Protein AF-A0A658NLL7-F1 (afdb_monomer_lite)

Foldseek 3Di:
DDLPPDLPPPVLAPLPAEAEAQDDDPVSQVSSVVSNYHYDHAHDPVSGHPVVVVVVVCVVVVNPDDDDDDDPVVVVVCVVNVNDPDDD

Radius of gyration: 13.35 Å; chains: 1; bounding box: 28×28×32 Å

Structure (mmCIF, N/CA/C/O backbone):
data_AF-A0A658NLL7-F1
#
_entry.id   AF-A0A658NLL7-F1
#
loop_
_atom_site.group_PDB
_atom_site.id
_atom_site.type_symbol
_atom_site.label_atom_id
_atom_site.label_alt_id
_atom_site.label_comp_id
_atom_site.label_asym_id
_atom_site.label_entity_id
_atom_site.label_seq_id
_atom_site.pdbx_PDB_ins_code
_atom_site.Cartn_x
_atom_site.Cartn_y
_atom_site.Cartn_z
_atom_site.occupancy
_atom_site.B_iso_or_equiv
_atom_site.auth_seq_id
_atom_site.auth_comp_id
_atom_site.auth_asym_id
_atom_site.auth_atom_id
_atom_site.pdbx_PDB_model_num
ATOM 1 N N . SER A 1 1 ? 4.322 5.020 2.487 1.00 89.38 1 SER A N 1
ATOM 2 C CA . SER A 1 1 ? 3.566 6.213 2.035 1.00 89.38 1 SER A CA 1
ATOM 3 C C . SER A 1 1 ? 4.340 7.176 1.131 1.00 89.38 1 SER A C 1
ATOM 5 O O . SER A 1 1 ? 3.699 8.031 0.538 1.00 89.38 1 SER A O 1
ATOM 7 N N . ARG A 1 2 ? 5.677 7.109 1.025 1.00 95.25 2 ARG A N 1
ATOM 8 C CA . ARG A 1 2 ? 6.489 8.050 0.221 1.00 95.25 2 ARG A CA 1
ATOM 9 C C . ARG A 1 2 ? 6.998 7.476 -1.112 1.00 95.25 2 ARG A C 1
ATOM 11 O O . ARG A 1 2 ? 7.843 8.092 -1.745 1.00 95.25 2 ARG A O 1
ATOM 18 N N . LEU A 1 3 ? 6.488 6.310 -1.512 1.00 95.81 3 LEU A N 1
ATOM 19 C CA . LEU A 1 3 ? 6.910 5.566 -2.705 1.00 95.81 3 LEU A CA 1
ATOM 20 C C . LEU A 1 3 ? 8.403 5.176 -2.714 1.00 95.81 3 LEU A C 1
ATOM 22 O O . LEU A 1 3 ? 9.051 5.209 -3.747 1.00 95.81 3 LEU A O 1
ATOM 26 N N . GLU A 1 4 ? 8.966 4.798 -1.566 1.00 96.19 4 GLU A N 1
ATOM 27 C CA . GLU A 1 4 ? 10.412 4.543 -1.401 1.00 96.19 4 GLU A CA 1
ATOM 28 C C . GLU A 1 4 ? 10.847 3.092 -1.612 1.00 96.19 4 GLU A C 1
ATOM 30 O O . GLU A 1 4 ? 12.001 2.771 -1.354 1.00 96.19 4 GLU A O 1
ATOM 35 N N . THR A 1 5 ? 9.952 2.210 -2.062 1.00 96.25 5 THR A N 1
ATOM 36 C CA . THR A 1 5 ? 10.298 0.810 -2.340 1.00 96.25 5 THR A 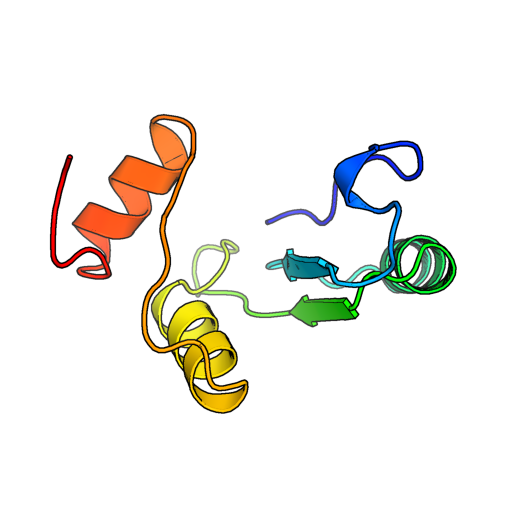CA 1
ATOM 37 C C . THR A 1 5 ? 11.519 0.754 -3.270 1.00 96.25 5 THR A C 1
ATOM 39 O O . THR A 1 5 ? 11.457 1.358 -4.347 1.00 96.25 5 THR A O 1
ATOM 42 N N . PRO A 1 6 ? 12.625 0.098 -2.871 1.00 97.06 6 PRO A N 1
ATOM 43 C CA . PRO A 1 6 ? 13.799 -0.056 -3.727 1.00 97.06 6 PRO A CA 1
ATOM 44 C C . PRO A 1 6 ? 13.437 -0.804 -5.013 1.00 97.06 6 PRO A C 1
ATOM 46 O O . PRO A 1 6 ? 12.619 -1.723 -4.978 1.00 97.06 6 PRO A O 1
ATOM 49 N N . LEU A 1 7 ? 14.027 -0.422 -6.149 1.00 96.06 7 LEU A N 1
ATOM 50 C CA . LEU A 1 7 ? 13.708 -1.039 -7.445 1.00 96.06 7 LEU A CA 1
ATOM 51 C C . LEU A 1 7 ? 14.189 -2.490 -7.519 1.00 96.06 7 LEU A C 1
ATOM 53 O O . LEU A 1 7 ? 13.660 -3.279 -8.284 1.00 96.06 7 LEU A O 1
ATOM 57 N N . GLU A 1 8 ? 15.186 -2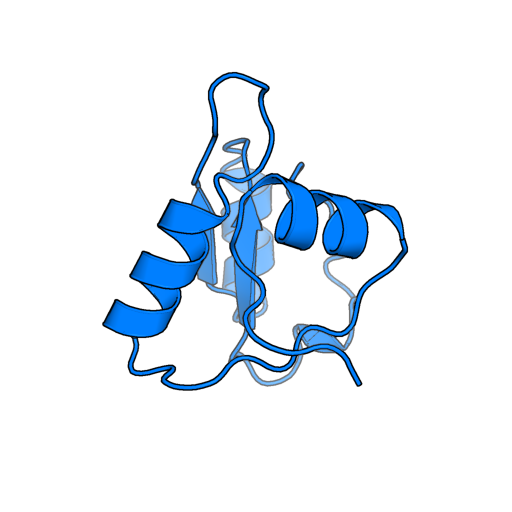.826 -6.718 1.00 96.00 8 GLU A N 1
ATOM 58 C CA . GLU A 1 8 ? 15.843 -4.111 -6.541 1.00 96.00 8 GLU A CA 1
ATOM 59 C C . GLU A 1 8 ? 15.175 -4.992 -5.475 1.00 96.00 8 GLU A C 1
ATOM 61 O O . GLU A 1 8 ? 15.630 -6.108 -5.226 1.00 96.00 8 GLU A O 1
ATOM 66 N N . ALA A 1 9 ? 14.105 -4.512 -4.831 1.00 96.75 9 ALA A N 1
ATOM 67 C CA . ALA A 1 9 ? 13.400 -5.277 -3.816 1.00 96.75 9 ALA A CA 1
ATOM 68 C C . ALA A 1 9 ? 12.793 -6.551 -4.423 1.00 96.75 9 ALA A C 1
ATOM 70 O O . ALA A 1 9 ? 11.971 -6.480 -5.333 1.00 96.75 9 ALA A O 1
ATOM 71 N N . ARG A 1 10 ? 13.142 -7.712 -3.857 1.00 95.44 10 ARG A N 1
ATOM 72 C CA . ARG A 1 10 ? 12.694 -9.034 -4.338 1.00 95.44 10 ARG A CA 1
ATOM 73 C C . ARG A 1 10 ? 11.177 -9.202 -4.386 1.00 95.44 10 ARG A C 1
ATOM 75 O O . ARG A 1 10 ? 10.684 -9.997 -5.167 1.00 95.44 10 ARG A O 1
ATOM 82 N N . VAL A 1 11 ? 10.434 -8.455 -3.564 1.00 93.69 11 VAL A N 1
ATOM 83 C CA . VAL A 1 11 ? 8.962 -8.474 -3.583 1.00 93.69 11 VAL A CA 1
ATOM 84 C C . VAL A 1 11 ? 8.400 -8.069 -4.947 1.00 93.69 11 VAL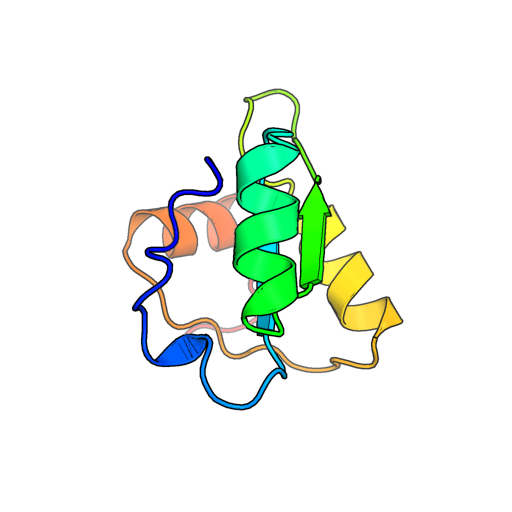 A C 1
ATOM 86 O O . VAL A 1 11 ? 7.326 -8.524 -5.303 1.00 93.69 11 VAL A O 1
ATOM 89 N N . LEU A 1 12 ? 9.127 -7.244 -5.711 1.00 95.38 12 LEU A N 1
ATOM 90 C CA . LEU A 1 12 ? 8.740 -6.812 -7.056 1.00 95.38 12 LEU A CA 1
ATOM 91 C C . LEU A 1 12 ? 8.845 -7.936 -8.092 1.00 95.38 12 LEU A C 1
ATOM 93 O O . LEU A 1 12 ? 8.245 -7.844 -9.162 1.00 95.38 12 LEU A O 1
ATOM 97 N N . ASP A 1 13 ? 9.598 -8.991 -7.795 1.00 91.38 13 ASP A N 1
ATOM 98 C CA . ASP A 1 13 ? 9.764 -10.107 -8.711 1.00 91.38 13 ASP A CA 1
ATOM 99 C C . ASP A 1 13 ? 8.448 -10.906 -8.778 1.00 91.38 13 ASP A C 1
ATOM 101 O O . ASP A 1 13 ? 7.865 -11.268 -7.759 1.00 91.38 13 ASP A O 1
ATOM 105 N N . GLY A 1 14 ? 7.953 -11.170 -9.991 1.00 84.25 14 GLY A N 1
ATOM 106 C CA . GLY A 1 14 ? 6.696 -11.901 -10.218 1.00 84.25 14 GLY A CA 1
ATOM 107 C C . GLY A 1 14 ? 5.484 -11.031 -10.572 1.00 84.25 14 GLY A C 1
ATOM 108 O O . GLY A 1 14 ? 4.456 -11.578 -10.958 1.00 84.25 14 GLY A O 1
ATOM 109 N N . GLY A 1 15 ? 5.598 -9.698 -10.512 1.00 79.88 15 GLY A N 1
ATOM 110 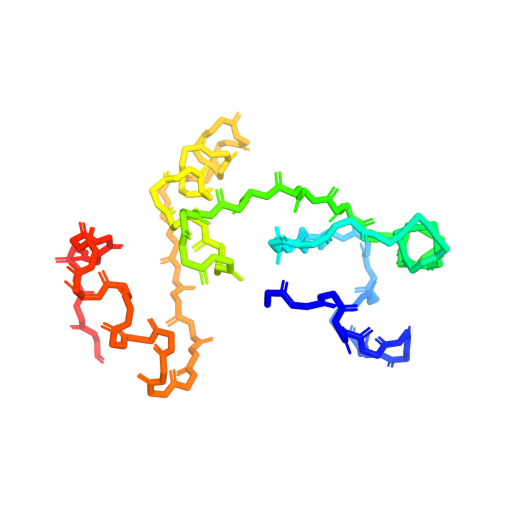C CA . GLY A 1 15 ? 4.641 -8.777 -11.145 1.00 79.88 15 GLY A CA 1
ATOM 111 C C . GLY A 1 15 ? 3.224 -8.743 -10.554 1.00 79.88 15 GLY A C 1
ATOM 112 O O . GLY A 1 15 ? 2.311 -8.235 -11.196 1.00 79.88 15 GLY A O 1
ATOM 113 N N . ASN A 1 16 ? 3.024 -9.272 -9.345 1.00 89.62 16 ASN A N 1
ATOM 114 C CA . ASN A 1 16 ? 1.742 -9.240 -8.637 1.00 89.62 16 ASN A CA 1
ATOM 115 C C . ASN A 1 16 ? 1.834 -8.361 -7.380 1.00 89.62 16 ASN A C 1
ATOM 117 O O . ASN A 1 16 ? 1.559 -8.803 -6.265 1.00 89.62 16 ASN A O 1
ATOM 121 N N . VAL A 1 17 ? 2.309 -7.123 -7.554 1.00 96.69 17 VAL A N 1
ATOM 122 C CA . VAL A 1 17 ? 2.542 -6.183 -6.449 1.00 96.69 17 VAL A CA 1
ATOM 123 C C . VAL A 1 17 ? 1.703 -4.932 -6.622 1.00 96.69 17 VAL A C 1
ATOM 125 O O . VAL A 1 17 ? 1.802 -4.242 -7.633 1.00 96.69 17 VAL A O 1
ATOM 128 N N . LEU A 1 18 ? 0.955 -4.585 -5.577 1.00 97.50 18 LEU A N 1
ATOM 129 C CA . LEU A 1 18 ? 0.309 -3.288 -5.430 1.00 97.50 18 LEU A CA 1
ATOM 130 C C . LEU A 1 18 ? 1.088 -2.434 -4.424 1.00 97.50 18 LEU A C 1
ATOM 132 O O . LEU A 1 18 ? 1.298 -2.837 -3.281 1.00 97.50 18 LEU A O 1
ATOM 136 N N . ILE A 1 19 ? 1.483 -1.227 -4.822 1.00 97.56 19 ILE A N 1
ATOM 137 C CA . ILE A 1 19 ? 2.137 -0.251 -3.947 1.00 97.56 19 ILE A CA 1
ATOM 138 C C . ILE A 1 19 ? 1.184 0.914 -3.689 1.00 97.56 19 ILE A C 1
ATOM 140 O O . ILE A 1 19 ? 0.855 1.684 -4.591 1.00 97.56 19 ILE A O 1
ATOM 144 N N . ALA A 1 20 ? 0.798 1.093 -2.426 1.00 98.00 20 ALA A N 1
ATOM 145 C CA . ALA A 1 20 ? 0.019 2.242 -1.980 1.00 98.00 20 ALA A CA 1
ATOM 146 C C . ALA A 1 20 ? 0.923 3.386 -1.487 1.00 98.00 20 ALA A C 1
ATOM 148 O O . ALA A 1 20 ? 1.816 3.212 -0.646 1.00 98.00 20 ALA A O 1
ATOM 149 N N . THR A 1 21 ? 0.681 4.597 -1.985 1.00 98.25 21 THR A N 1
ATOM 150 C CA . THR A 1 21 ? 1.440 5.802 -1.623 1.00 98.25 21 THR A CA 1
ATOM 151 C C . THR A 1 21 ? 0.522 6.986 -1.327 1.00 98.25 21 THR A C 1
ATOM 153 O O . THR A 1 21 ? -0.613 7.036 -1.775 1.00 98.25 21 THR A O 1
ATOM 156 N N . ALA A 1 22 ? 1.023 7.957 -0.564 1.00 97.81 22 ALA A N 1
ATOM 157 C CA . ALA A 1 22 ? 0.340 9.221 -0.279 1.00 97.81 22 ALA A CA 1
ATOM 158 C C . ALA A 1 22 ? 0.895 10.383 -1.118 1.00 97.81 22 ALA A C 1
ATOM 160 O O . ALA A 1 22 ? 0.501 11.531 -0.948 1.00 97.81 22 ALA A O 1
ATOM 161 N N . ARG A 1 23 ? 1.886 10.104 -1.969 1.00 95.06 23 ARG A N 1
ATOM 162 C CA . ARG A 1 23 ? 2.566 11.091 -2.808 1.00 95.06 23 ARG A CA 1
ATOM 163 C C . ARG A 1 23 ? 2.676 10.556 -4.223 1.00 95.06 23 ARG A C 1
ATOM 165 O O . ARG A 1 23 ? 3.064 9.398 -4.397 1.00 95.06 23 ARG A O 1
ATOM 172 N N . SER A 1 24 ? 2.371 11.402 -5.200 1.00 90.25 24 SER A N 1
ATOM 173 C CA . SER A 1 24 ? 2.702 11.153 -6.598 1.00 90.25 24 SER A CA 1
ATOM 174 C C . SER A 1 24 ? 4.189 11.428 -6.841 1.00 90.25 24 SER A C 1
ATOM 176 O O . SER A 1 24 ? 4.775 12.355 -6.282 1.00 90.25 24 SER A O 1
ATOM 178 N N . ASN A 1 25 ? 4.805 10.572 -7.648 1.00 94.88 25 ASN A N 1
ATOM 179 C CA . ASN A 1 25 ? 6.128 10.760 -8.229 1.00 94.88 25 ASN A CA 1
ATOM 180 C C . ASN A 1 25 ? 6.150 9.909 -9.499 1.00 94.88 25 ASN A C 1
ATOM 182 O O . ASN A 1 25 ? 6.269 8.687 -9.410 1.00 94.88 25 ASN A O 1
ATOM 186 N N . ASP A 1 26 ? 5.951 10.543 -10.648 1.00 95.12 26 ASP A N 1
ATOM 187 C CA . ASP A 1 26 ? 5.687 9.825 -11.895 1.00 95.12 26 ASP A CA 1
ATOM 188 C C . ASP A 1 26 ? 6.901 9.015 -12.355 1.00 95.12 26 ASP A C 1
ATOM 190 O O . ASP A 1 26 ? 6.752 7.843 -12.689 1.00 95.12 26 ASP A O 1
ATOM 194 N N . GLU A 1 27 ? 8.112 9.559 -12.208 1.00 96.50 27 GLU A N 1
ATOM 195 C CA . GLU A 1 27 ? 9.360 8.843 -12.498 1.00 96.50 27 GLU A CA 1
ATOM 196 C C . GLU A 1 27 ? 9.465 7.532 -11.703 1.00 96.50 27 GLU A C 1
ATOM 198 O O . GLU A 1 27 ? 9.726 6.462 -12.260 1.00 96.50 27 GLU A O 1
ATOM 203 N N . ARG A 1 28 ? 9.207 7.579 -10.389 1.00 96.75 28 ARG A N 1
ATOM 204 C CA . ARG A 1 28 ? 9.237 6.375 -9.547 1.00 96.75 28 ARG A CA 1
ATOM 205 C C . ARG A 1 28 ? 8.090 5.424 -9.855 1.00 96.75 28 ARG A C 1
ATOM 207 O O . ARG A 1 28 ? 8.298 4.214 -9.797 1.00 96.75 28 ARG A O 1
ATOM 214 N N . ARG A 1 29 ? 6.897 5.938 -10.166 1.00 96.25 29 ARG A N 1
ATOM 215 C CA . ARG A 1 29 ? 5.745 5.109 -10.558 1.00 96.25 29 ARG A CA 1
ATOM 216 C C . ARG A 1 29 ? 6.050 4.326 -11.823 1.00 96.25 29 ARG A C 1
ATOM 218 O O . ARG A 1 29 ? 5.820 3.124 -11.844 1.00 96.25 29 ARG A O 1
ATOM 225 N N . GLU A 1 30 ? 6.619 4.977 -12.830 1.00 96.12 30 GLU A N 1
ATOM 226 C CA . GLU A 1 30 ? 7.035 4.313 -14.060 1.00 96.12 30 GLU A CA 1
ATOM 227 C C . GLU A 1 30 ? 8.140 3.288 -13.811 1.00 96.12 30 GLU A C 1
ATOM 229 O O . GLU A 1 30 ? 8.055 2.166 -14.305 1.00 96.12 30 GLU A O 1
ATOM 234 N N . ALA A 1 31 ? 9.167 3.636 -13.031 1.00 96.44 31 ALA A N 1
ATOM 235 C CA . ALA A 1 31 ? 10.268 2.721 -12.740 1.00 96.44 31 ALA A CA 1
ATOM 236 C C . ALA A 1 31 ? 9.796 1.452 -12.004 1.00 96.44 31 ALA A C 1
ATOM 238 O O . ALA A 1 31 ? 10.213 0.348 -12.353 1.00 96.44 31 ALA A O 1
ATOM 239 N N . LEU A 1 32 ? 8.889 1.596 -11.031 1.00 96.56 32 LEU A N 1
ATOM 240 C CA . LEU A 1 32 ? 8.251 0.472 -10.334 1.00 96.56 32 LEU A CA 1
ATOM 241 C C . LEU A 1 32 ? 7.289 -0.297 -11.255 1.00 96.56 32 LEU A C 1
ATOM 243 O O . LEU A 1 32 ? 7.269 -1.526 -11.226 1.00 96.56 32 LEU A O 1
ATOM 247 N N . GLY A 1 33 ? 6.568 0.404 -12.133 1.00 94.62 33 GLY A N 1
ATOM 248 C CA . GLY A 1 33 ? 5.721 -0.189 -13.169 1.00 94.62 33 GLY A CA 1
ATOM 249 C C . GLY A 1 33 ? 6.492 -1.095 -14.124 1.00 94.62 33 GLY A C 1
ATOM 250 O O . GLY A 1 33 ? 6.064 -2.212 -14.396 1.00 94.62 33 GLY A O 1
ATO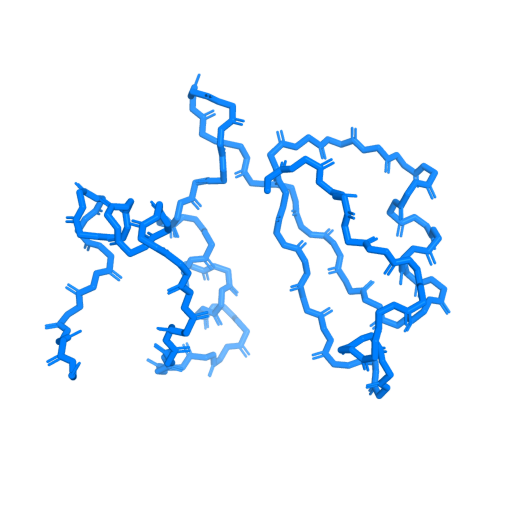M 251 N N . ARG A 1 34 ? 7.691 -0.681 -14.556 1.00 94.88 34 ARG A N 1
ATOM 252 C CA . ARG A 1 34 ? 8.590 -1.515 -15.380 1.00 94.88 34 ARG A CA 1
ATOM 253 C C . ARG A 1 34 ? 9.077 -2.774 -14.653 1.00 94.88 34 ARG A C 1
ATOM 255 O O . ARG A 1 34 ? 9.468 -3.731 -15.311 1.00 94.88 34 ARG A O 1
ATOM 262 N N . ARG A 1 35 ? 9.048 -2.786 -13.316 1.00 95.06 35 ARG A N 1
ATOM 263 C CA . ARG A 1 35 ? 9.320 -3.969 -12.480 1.00 95.06 35 ARG A CA 1
ATOM 264 C C . ARG A 1 35 ? 8.072 -4.822 -12.218 1.00 95.06 35 ARG A C 1
ATOM 266 O O . ARG A 1 35 ? 8.187 -5.825 -11.530 1.00 95.06 35 ARG A O 1
ATOM 273 N N . GLY A 1 36 ? 6.914 -4.455 -12.770 1.00 91.75 36 GLY A N 1
ATOM 274 C CA . GLY A 1 36 ? 5.659 -5.195 -12.627 1.00 91.75 36 GLY A CA 1
ATOM 275 C C . GLY A 1 36 ? 4.802 -4.781 -11.428 1.00 91.75 36 GLY A C 1
ATOM 276 O O . GLY A 1 36 ? 3.871 -5.500 -11.086 1.00 91.75 36 GLY A O 1
ATOM 277 N N . ALA A 1 37 ? 5.091 -3.649 -10.777 1.00 96.88 37 ALA A N 1
ATOM 278 C CA . ALA A 1 37 ? 4.244 -3.137 -9.703 1.00 96.88 37 ALA A CA 1
ATOM 279 C C . ALA A 1 37 ? 3.180 -2.164 -10.218 1.00 96.88 37 ALA A C 1
ATOM 281 O O . ALA A 1 37 ? 3.468 -1.245 -10.982 1.00 96.88 37 ALA A O 1
ATOM 282 N N . GLU A 1 38 ? 1.964 -2.283 -9.704 1.00 96.44 38 GLU A N 1
ATOM 283 C CA . GLU A 1 38 ? 0.940 -1.257 -9.853 1.00 96.44 38 GLU A CA 1
ATOM 284 C C . GLU A 1 38 ? 1.037 -0.250 -8.700 1.00 96.44 38 GLU A C 1
ATOM 286 O O . GLU A 1 38 ? 1.227 -0.631 -7.544 1.00 96.44 38 GLU A O 1
ATOM 291 N N . VAL A 1 39 ? 0.899 1.050 -8.986 1.00 97.00 39 VAL A N 1
ATOM 292 C CA . VAL A 1 39 ? 0.986 2.103 -7.961 1.00 97.00 39 VAL A CA 1
ATOM 293 C C . VAL A 1 39 ? -0.309 2.902 -7.865 1.00 97.00 39 VAL A C 1
ATOM 295 O O . VAL A 1 39 ? -0.671 3.625 -8.800 1.00 97.00 39 VAL A O 1
ATOM 298 N N . VAL A 1 40 ? -0.933 2.861 -6.685 1.00 97.31 40 VAL A N 1
ATOM 299 C CA . VAL A 1 40 ? -2.130 3.640 -6.333 1.00 97.31 40 VAL A CA 1
ATOM 300 C C . VAL A 1 40 ? -1.790 4.765 -5.355 1.00 97.31 40 VAL A C 1
ATOM 302 O O . VAL A 1 40 ? -1.017 4.590 -4.408 1.00 97.31 40 VAL A O 1
ATOM 305 N N . VAL A 1 41 ? -2.359 5.950 -5.593 1.00 97.81 41 VAL A N 1
ATOM 306 C CA . VAL A 1 41 ? -2.124 7.157 -4.787 1.00 97.81 41 VAL A CA 1
ATOM 307 C C . VAL A 1 41 ? -3.376 7.440 -3.961 1.00 97.81 41 VAL A C 1
ATOM 309 O O . VAL A 1 41 ? -4.402 7.821 -4.510 1.00 97.81 41 VAL A O 1
ATOM 312 N N . LEU A 1 42 ? -3.287 7.235 -2.648 1.00 98.12 42 LEU A N 1
ATOM 313 C CA . LEU A 1 42 ? -4.406 7.279 -1.703 1.00 98.12 42 LEU A CA 1
ATOM 314 C C . LEU A 1 42 ? -4.024 8.124 -0.475 1.00 98.12 42 LEU A C 1
ATOM 316 O O . LEU A 1 42 ? -3.744 7.563 0.583 1.00 98.12 42 LEU A O 1
ATOM 320 N N . PRO A 1 43 ? -3.897 9.457 -0.594 1.00 97.94 43 PRO A N 1
ATOM 321 C CA . PRO A 1 43 ? -3.492 10.301 0.522 1.00 97.94 43 PRO A CA 1
ATOM 322 C C . PRO A 1 43 ? -4.656 10.565 1.483 1.00 97.94 43 PRO A C 1
ATOM 324 O O . PRO A 1 43 ? -5.748 10.923 1.056 1.00 97.94 43 PRO A O 1
ATOM 327 N N . ASN A 1 44 ? -4.393 10.487 2.785 1.00 96.50 44 ASN A N 1
ATOM 328 C CA . ASN A 1 44 ? -5.256 11.065 3.813 1.00 96.50 44 ASN A CA 1
ATOM 329 C C . ASN A 1 44 ? -4.852 12.531 4.106 1.00 96.50 44 ASN A C 1
ATOM 331 O O . ASN A 1 44 ? -3.769 12.966 3.689 1.00 96.50 44 ASN A O 1
ATOM 335 N N . PRO A 1 45 ? -5.653 13.304 4.871 1.00 95.50 45 PRO A N 1
ATOM 336 C CA . PRO A 1 45 ? -5.343 14.703 5.193 1.00 95.50 45 PRO A CA 1
ATOM 337 C C . PRO A 1 45 ? -4.005 14.920 5.922 1.00 95.50 45 PRO A C 1
ATOM 339 O O . PRO A 1 45 ? -3.453 16.015 5.898 1.00 95.50 45 PRO A O 1
ATOM 342 N N . SER A 1 46 ? -3.449 13.883 6.556 1.00 94.31 46 SER A N 1
ATOM 343 C CA . SER A 1 46 ? -2.144 13.923 7.230 1.00 94.31 46 SER A CA 1
ATOM 344 C C . SER A 1 46 ? -0.963 13.548 6.318 1.00 94.31 46 SER A C 1
ATOM 346 O O . SER A 1 46 ? 0.160 13.360 6.798 1.00 94.31 46 SER A O 1
ATOM 348 N N . GLY A 1 47 ? -1.184 13.385 5.008 1.00 95.06 47 GLY A N 1
ATOM 349 C CA . GLY A 1 47 ? -0.146 12.994 4.049 1.00 95.06 47 GLY A CA 1
ATOM 350 C C . GLY A 1 47 ? 0.373 11.564 4.254 1.00 95.06 47 GLY A C 1
ATOM 351 O O . GLY A 1 47 ? 1.524 11.252 3.915 1.00 95.06 47 GLY A O 1
ATOM 352 N N . LYS A 1 48 ? -0.443 10.695 4.861 1.00 96.75 48 LYS A N 1
ATOM 353 C CA . LYS A 1 48 ? -0.233 9.242 4.949 1.00 96.75 48 LYS A CA 1
ATOM 354 C C . LYS A 1 48 ? -1.173 8.531 3.983 1.00 96.75 48 LYS A C 1
ATOM 356 O O . LYS A 1 48 ? -1.958 9.178 3.304 1.00 96.75 48 LYS A O 1
ATOM 361 N N . VAL A 1 49 ? -1.014 7.216 3.854 1.00 97.94 49 VAL A N 1
ATOM 362 C CA . VAL A 1 49 ? -1.962 6.428 3.061 1.00 97.94 49 VAL A CA 1
ATOM 363 C C . VAL A 1 49 ? -3.273 6.381 3.841 1.00 97.94 49 VAL A C 1
ATOM 365 O O . VAL A 1 49 ? -3.235 6.120 5.038 1.00 97.94 49 VAL A O 1
ATOM 368 N N . ASP A 1 50 ? -4.389 6.667 3.183 1.00 98.19 50 ASP A N 1
ATOM 369 C CA . ASP A 1 50 ? -5.734 6.477 3.722 1.00 98.19 50 ASP A CA 1
ATOM 370 C C . ASP A 1 50 ? -6.038 4.974 3.770 1.00 98.19 50 ASP A C 1
ATOM 372 O O . ASP A 1 50 ? -6.211 4.343 2.721 1.00 98.19 50 ASP A O 1
ATOM 376 N N . LEU A 1 51 ? -6.017 4.375 4.968 1.00 97.75 51 LEU A N 1
ATOM 377 C CA . LEU A 1 51 ? -6.123 2.920 5.102 1.00 97.75 51 LEU A CA 1
ATOM 378 C C . LEU A 1 51 ? -7.515 2.426 4.719 1.00 97.75 51 LEU A C 1
ATOM 380 O O . LEU A 1 51 ? -7.627 1.429 4.010 1.00 97.75 51 LEU A O 1
ATOM 384 N N . ALA A 1 52 ? -8.568 3.158 5.080 1.00 97.06 52 ALA A N 1
ATOM 385 C CA . ALA A 1 52 ? -9.929 2.810 4.685 1.00 97.06 52 ALA A CA 1
ATOM 386 C C . ALA A 1 52 ? -10.078 2.753 3.153 1.00 97.06 52 ALA A C 1
ATOM 388 O O . ALA A 1 52 ? -10.690 1.836 2.608 1.00 97.06 52 ALA A O 1
ATOM 389 N N . SER A 1 53 ? -9.490 3.706 2.431 1.00 98.19 53 SER A N 1
ATOM 390 C CA . SER A 1 53 ? -9.497 3.722 0.966 1.00 98.19 53 SER A CA 1
ATOM 391 C C . SER A 1 53 ? -8.629 2.616 0.371 1.00 98.19 53 SER A C 1
ATOM 393 O O . SER A 1 53 ? -9.015 2.035 -0.641 1.00 98.19 53 SER A O 1
ATOM 395 N N . LEU A 1 54 ? -7.507 2.274 1.012 1.00 98.25 54 LEU A N 1
ATOM 396 C CA . LEU A 1 54 ? -6.695 1.120 0.625 1.00 98.25 54 LEU A CA 1
ATOM 397 C C . LEU A 1 54 ? -7.494 -0.186 0.726 1.00 98.25 54 LEU A C 1
ATOM 399 O O . LEU A 1 54 ? -7.522 -0.943 -0.239 1.00 98.25 54 LEU A O 1
ATOM 403 N N . PHE A 1 55 ? -8.187 -0.435 1.838 1.00 97.88 55 PHE A N 1
ATOM 404 C CA . PHE A 1 55 ? -8.997 -1.649 1.987 1.00 97.88 55 PHE A CA 1
ATOM 405 C C . PHE A 1 55 ? -10.176 -1.695 1.013 1.00 97.88 55 PHE A C 1
ATOM 407 O O . PHE A 1 55 ? -10.454 -2.754 0.460 1.00 97.88 55 PHE A O 1
ATOM 414 N N . ARG A 1 56 ? -10.816 -0.558 0.703 1.00 97.75 56 ARG A N 1
ATOM 415 C CA . ARG A 1 56 ? -11.832 -0.504 -0.368 1.00 97.75 56 ARG A CA 1
ATOM 416 C C . ARG A 1 56 ? -11.250 -0.861 -1.735 1.00 97.75 56 ARG A C 1
ATOM 418 O O . ARG A 1 56 ? -11.898 -1.564 -2.505 1.00 97.75 56 ARG A O 1
ATOM 425 N N . GLU A 1 57 ? -10.040 -0.396 -2.038 1.00 98.25 57 GLU A N 1
ATOM 426 C CA . GLU A 1 57 ? -9.362 -0.726 -3.292 1.00 98.25 57 GLU A CA 1
ATOM 427 C C . GLU A 1 57 ? -8.985 -2.213 -3.364 1.00 98.25 57 GLU A C 1
ATOM 429 O O . GLU A 1 57 ? -9.134 -2.834 -4.416 1.00 98.25 57 GLU A O 1
ATOM 434 N N . LEU A 1 58 ? -8.562 -2.808 -2.247 1.00 97.88 58 LEU A N 1
ATOM 435 C CA . LEU A 1 58 ? -8.313 -4.248 -2.143 1.00 97.88 58 LEU A CA 1
ATOM 436 C C . LEU A 1 58 ? -9.609 -5.061 -2.305 1.00 97.88 58 LEU A C 1
ATOM 438 O O . LEU A 1 58 ? -9.641 -6.003 -3.097 1.00 97.88 58 LEU A O 1
ATOM 442 N N . ALA A 1 59 ? -10.700 -4.648 -1.657 1.00 97.69 59 ALA A N 1
ATOM 443 C CA . ALA A 1 59 ? -12.010 -5.279 -1.799 1.00 97.69 59 ALA A CA 1
ATOM 444 C C . ALA A 1 59 ? -12.525 -5.212 -3.247 1.00 97.69 59 ALA A C 1
ATOM 446 O O . ALA A 1 59 ? -13.000 -6.209 -3.789 1.00 97.69 59 ALA A O 1
ATOM 447 N N . ARG A 1 60 ? -12.353 -4.070 -3.933 1.00 97.94 60 ARG A N 1
ATOM 448 C CA . ARG A 1 60 ? -12.688 -3.912 -5.362 1.00 97.94 60 ARG A CA 1
ATOM 449 C C . ARG A 1 60 ? -11.925 -4.898 -6.257 1.00 97.94 60 ARG A C 1
ATOM 451 O O . ARG A 1 60 ? -12.420 -5.272 -7.318 1.00 97.94 60 ARG A O 1
ATOM 458 N N . ARG A 1 61 ? -10.724 -5.308 -5.843 1.00 96.88 61 ARG A N 1
ATOM 459 C CA . ARG A 1 61 ? -9.880 -6.303 -6.527 1.00 96.88 61 ARG A CA 1
ATOM 460 C C . ARG A 1 61 ? -10.188 -7.746 -6.114 1.00 96.88 61 ARG A C 1
ATOM 462 O O . ARG A 1 61 ? -9.540 -8.657 -6.616 1.00 96.88 61 ARG A O 1
ATOM 469 N N . GLY A 1 62 ? -11.164 -7.959 -5.232 1.00 97.44 62 GLY A N 1
ATOM 470 C CA . GLY A 1 62 ? -11.586 -9.282 -4.775 1.00 97.44 62 GLY A CA 1
ATOM 471 C C . GLY A 1 62 ? -10.801 -9.830 -3.582 1.00 97.44 62 GLY A C 1
ATOM 472 O O . GLY A 1 62 ? -10.921 -11.016 -3.285 1.00 97.44 62 GLY A O 1
ATOM 473 N N . ALA A 1 63 ? -10.001 -9.007 -2.894 1.00 97.25 63 ALA A N 1
ATOM 474 C CA . ALA A 1 63 ? -9.384 -9.416 -1.636 1.00 97.25 63 ALA A CA 1
ATOM 475 C C . ALA A 1 63 ? -10.430 -9.373 -0.512 1.00 97.25 63 ALA A C 1
ATOM 477 O O . ALA A 1 63 ? -10.856 -8.295 -0.098 1.00 97.25 63 ALA A O 1
ATOM 478 N N . ASN A 1 64 ? -10.843 -10.552 -0.043 1.00 96.50 64 ASN A N 1
ATOM 479 C CA . ASN A 1 64 ? -11.817 -10.695 1.045 1.00 96.50 64 ASN A CA 1
ATOM 480 C C . ASN A 1 64 ? -11.152 -10.678 2.425 1.00 96.50 64 ASN A C 1
ATOM 482 O O . ASN A 1 64 ? -11.734 -10.186 3.383 1.00 96.50 64 ASN A O 1
ATOM 486 N N . GLU A 1 65 ? -9.927 -11.197 2.506 1.00 96.19 65 GLU A N 1
ATOM 487 C CA . GLU A 1 65 ? -9.129 -11.274 3.725 1.00 96.19 65 GLU A CA 1
ATOM 488 C C . GLU A 1 65 ? -7.724 -10.751 3.434 1.00 96.19 65 GLU A C 1
ATOM 490 O O . GLU A 1 65 ? -7.166 -10.977 2.355 1.00 96.19 65 GLU A O 1
ATOM 495 N N . VAL A 1 66 ? -7.156 -10.025 4.395 1.00 96.25 66 VAL A N 1
ATOM 496 C CA . VAL A 1 66 ? -5.821 -9.437 4.282 1.00 96.25 66 VAL A CA 1
ATOM 497 C C . VAL A 1 66 ? -5.050 -9.749 5.552 1.00 96.25 66 VAL A C 1
ATOM 499 O O . VAL A 1 66 ? -5.308 -9.169 6.604 1.00 96.25 66 VAL A O 1
ATOM 502 N N . LEU A 1 67 ? -4.055 -10.625 5.438 1.00 97.19 67 LEU A N 1
ATOM 503 C CA . LEU A 1 67 ? -3.062 -10.793 6.489 1.00 97.19 67 LEU A CA 1
ATOM 504 C C . LEU A 1 67 ? -2.095 -9.605 6.448 1.00 97.19 67 LEU A C 1
ATOM 506 O O . LEU A 1 67 ? -1.410 -9.386 5.446 1.00 97.19 67 LEU A O 1
ATOM 510 N N . CYS A 1 68 ? -2.041 -8.824 7.528 1.00 95.44 68 CYS A N 1
ATOM 511 C CA . CYS A 1 68 ? -1.120 -7.698 7.626 1.00 95.44 68 CYS A CA 1
ATOM 512 C C . CYS A 1 68 ? 0.118 -8.055 8.451 1.00 95.44 68 CYS A C 1
ATOM 514 O O . CYS A 1 68 ? 0.078 -8.086 9.679 1.00 95.44 68 CYS A O 1
ATOM 516 N N . GLU A 1 69 ? 1.245 -8.238 7.766 1.00 95.12 69 GLU A N 1
ATOM 517 C CA . GLU A 1 69 ? 2.560 -8.332 8.395 1.00 95.12 69 GLU A CA 1
ATOM 518 C C . GLU A 1 69 ? 3.291 -6.994 8.273 1.00 95.12 69 GLU A C 1
ATOM 520 O O . GLU A 1 69 ? 3.705 -6.577 7.186 1.00 95.12 69 GLU A O 1
ATOM 525 N N . ALA A 1 70 ? 3.444 -6.284 9.391 1.00 92.31 70 ALA A N 1
ATOM 526 C CA . ALA A 1 70 ? 4.118 -4.995 9.394 1.00 92.31 70 ALA A CA 1
ATOM 527 C C . ALA A 1 70 ? 4.761 -4.637 10.738 1.00 92.31 70 ALA A C 1
ATOM 529 O O . ALA A 1 70 ? 4.539 -5.261 11.774 1.00 92.31 70 ALA A O 1
ATOM 530 N N . GLY A 1 71 ? 5.582 -3.584 10.715 1.00 92.94 71 GLY A N 1
ATOM 531 C CA . GLY A 1 71 ? 6.162 -3.008 11.925 1.00 92.94 71 GLY A CA 1
ATOM 532 C C . GLY A 1 71 ? 5.153 -2.195 12.745 1.00 92.94 71 GLY A C 1
ATOM 533 O O . GLY A 1 71 ? 4.122 -1.745 12.239 1.00 92.94 71 GLY A O 1
ATOM 534 N N . PHE A 1 72 ? 5.523 -1.901 13.998 1.00 93.12 72 PHE A N 1
ATOM 535 C CA . PHE A 1 72 ? 4.672 -1.257 15.014 1.00 93.12 72 PHE A CA 1
ATOM 536 C C . PHE A 1 72 ? 3.903 -0.009 14.543 1.00 93.12 72 PHE A C 1
ATOM 538 O O . PHE A 1 72 ? 2.794 0.252 15.004 1.00 93.12 72 PHE A O 1
ATOM 545 N N . ARG A 1 73 ? 4.468 0.775 13.615 1.00 93.94 73 ARG A N 1
ATOM 546 C CA . ARG A 1 73 ? 3.831 1.993 13.091 1.00 93.94 73 ARG A CA 1
ATOM 547 C C . ARG A 1 73 ? 2.568 1.696 12.291 1.00 93.94 73 ARG A C 1
ATOM 549 O O . ARG A 1 73 ? 1.580 2.393 12.485 1.00 93.94 73 ARG A O 1
ATOM 556 N N . LEU A 1 74 ? 2.613 0.716 11.386 1.00 94.00 74 LEU A N 1
ATOM 557 C CA . LEU A 1 74 ? 1.455 0.385 10.555 1.00 94.00 74 LEU A CA 1
ATOM 558 C C . LEU A 1 74 ? 0.400 -0.343 11.389 1.00 94.00 74 LEU A C 1
ATOM 560 O O . LEU A 1 74 ? -0.760 0.042 11.327 1.00 94.00 74 LEU A O 1
ATOM 564 N N . ASN A 1 75 ? 0.809 -1.271 12.259 1.00 94.69 75 ASN A N 1
ATOM 565 C CA . ASN A 1 75 ? -0.110 -1.968 13.168 1.00 94.69 75 ASN A CA 1
ATOM 566 C C . ASN A 1 75 ? -0.871 -0.969 14.057 1.00 94.69 75 ASN A C 1
ATOM 568 O O . ASN A 1 75 ? -2.093 -1.021 14.165 1.00 94.69 75 ASN A O 1
ATOM 572 N N . GLY A 1 76 ? -0.169 0.022 14.620 1.00 95.12 76 GLY A N 1
ATOM 573 C CA . GLY A 1 76 ? -0.803 1.087 15.397 1.00 95.12 76 GLY A CA 1
ATOM 574 C C . GLY A 1 76 ? -1.689 2.033 14.573 1.00 95.12 76 GLY A C 1
ATOM 575 O O . GLY A 1 76 ? -2.591 2.654 15.132 1.00 95.12 76 GLY A O 1
ATOM 576 N N . SER A 1 77 ? -1.450 2.180 13.267 1.00 95.88 77 SER A N 1
ATOM 577 C CA . SER A 1 77 ? -2.351 2.919 12.372 1.00 95.88 77 SER A CA 1
ATOM 578 C C . SER A 1 77 ? -3.611 2.116 12.056 1.00 95.88 77 SER A C 1
ATOM 580 O O . SER A 1 77 ? -4.695 2.674 12.154 1.00 95.88 77 SER A O 1
ATOM 582 N N . LEU A 1 78 ? -3.485 0.818 11.767 1.00 96.50 78 LEU A N 1
ATOM 583 C CA . LEU A 1 78 ? -4.619 -0.071 11.494 1.00 96.50 78 LEU A CA 1
ATOM 584 C C . LEU A 1 78 ? -5.604 -0.109 12.665 1.00 96.50 78 LEU A C 1
ATOM 586 O O . LEU A 1 78 ? -6.797 0.093 12.463 1.00 96.50 78 LEU A O 1
ATOM 590 N N . LEU A 1 79 ? -5.096 -0.264 13.891 1.00 95.50 79 LEU A N 1
ATOM 591 C CA . LEU A 1 79 ? -5.919 -0.242 15.102 1.00 95.50 79 LEU A CA 1
ATOM 592 C C . LEU A 1 79 ? -6.603 1.112 15.323 1.00 95.50 79 LEU A C 1
ATOM 594 O O . LEU A 1 79 ? -7.793 1.176 15.614 1.00 95.50 79 LEU A O 1
ATOM 598 N N . ARG A 1 80 ? -5.859 2.212 15.169 1.00 95.38 80 ARG A N 1
ATOM 599 C CA . ARG A 1 80 ? -6.387 3.571 15.370 1.00 95.38 80 ARG A CA 1
ATOM 600 C C . ARG A 1 80 ? -7.456 3.940 14.346 1.00 95.38 80 ARG A C 1
ATOM 602 O O . ARG A 1 80 ? -8.381 4.670 14.678 1.00 95.38 80 ARG A O 1
ATOM 609 N N . GLU A 1 81 ? -7.294 3.480 13.110 1.00 95.38 81 GLU A N 1
ATOM 610 C CA . GLU A 1 81 ? -8.217 3.742 12.004 1.00 95.38 81 GLU A CA 1
ATOM 611 C C . GLU A 1 81 ? -9.363 2.716 11.945 1.00 95.38 81 GLU A C 1
ATOM 613 O O . GLU A 1 81 ? -10.179 2.782 11.030 1.00 95.38 81 GLU A O 1
ATOM 618 N N . GLY A 1 82 ? -9.448 1.783 12.906 1.00 95.81 82 GLY A N 1
ATOM 619 C CA . GLY A 1 82 ? -10.514 0.777 12.963 1.00 95.81 82 GLY A CA 1
ATOM 620 C C . GLY A 1 82 ? -10.510 -0.177 11.767 1.00 95.81 82 GLY A C 1
ATOM 621 O O . GLY A 1 82 ? -11.565 -0.614 11.330 1.00 95.81 82 GLY A O 1
ATOM 622 N N . CYS A 1 83 ? -9.331 -0.442 11.202 1.00 96.44 83 CYS A N 1
ATOM 623 C CA . CYS A 1 83 ? -9.137 -1.255 9.999 1.00 96.44 83 CYS A CA 1
ATOM 624 C C . CYS A 1 83 ? -8.605 -2.666 10.307 1.00 96.44 83 CYS A C 1
ATOM 626 O O . CYS A 1 83 ? -8.068 -3.320 9.417 1.00 96.44 83 CYS A O 1
ATOM 628 N N . ALA A 1 84 ? -8.661 -3.100 11.566 1.00 96.00 84 ALA A N 1
ATOM 629 C CA . ALA A 1 84 ? -8.258 -4.435 11.986 1.00 96.00 84 ALA A CA 1
ATOM 630 C C . ALA A 1 84 ? -9.402 -5.084 12.765 1.00 96.00 84 ALA A C 1
ATOM 632 O O . ALA A 1 84 ? -9.833 -4.542 13.784 1.00 96.00 84 ALA A O 1
ATOM 633 N N . ASP A 1 85 ? -9.857 -6.235 12.278 1.00 95.88 85 ASP A N 1
ATOM 634 C CA . ASP A 1 85 ? -10.941 -7.010 12.884 1.00 95.88 85 ASP A CA 1
ATOM 635 C C . ASP A 1 85 ? -10.418 -8.077 13.866 1.00 95.88 85 ASP A C 1
ATOM 637 O O . ASP A 1 85 ? -11.081 -8.389 14.853 1.00 95.88 85 ASP A O 1
ATOM 641 N N . GLU A 1 86 ? -9.207 -8.598 13.636 1.00 95.88 86 GLU A N 1
ATOM 642 C CA . GLU A 1 86 ? -8.569 -9.654 14.433 1.00 95.88 86 GLU A CA 1
ATOM 643 C C . GLU A 1 86 ? -7.068 -9.371 14.645 1.00 95.88 86 GLU A C 1
ATOM 645 O O . GLU A 1 86 ? 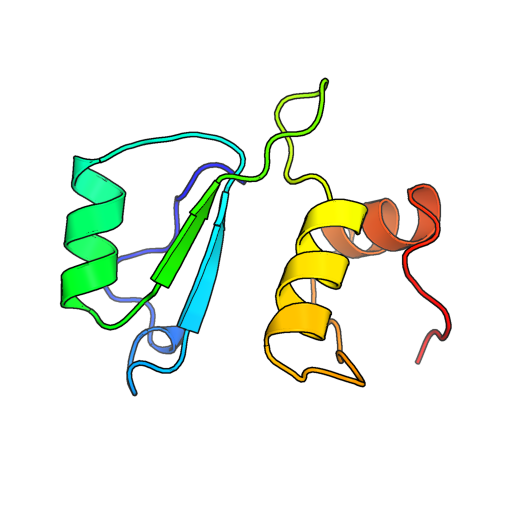-6.421 -8.714 13.824 1.00 95.88 86 GLU A O 1
ATOM 650 N N . LEU A 1 87 ? -6.513 -9.860 15.762 1.00 93.56 87 LEU A N 1
ATOM 651 C CA . LEU A 1 87 ? -5.086 -9.814 16.098 1.00 93.56 87 LEU A CA 1
ATOM 652 C C . LEU A 1 87 ? -4.594 -11.228 16.430 1.00 93.56 87 LEU A C 1
ATOM 654 O O . LEU A 1 87 ? -5.230 -11.913 17.231 1.00 93.56 87 LEU A O 1
ATOM 658 N N . LEU A 1 88 ? -3.458 -11.619 15.842 1.00 89.06 88 LEU A N 1
ATOM 659 C CA . LEU A 1 88 ? -2.834 -12.943 15.971 1.00 89.06 88 LEU A CA 1
ATOM 660 C C . LEU A 1 88 ? -1.539 -12.893 16.791 1.00 89.06 88 LEU A C 1
ATOM 662 O O . LEU A 1 88 ? -0.796 -11.890 16.662 1.00 89.06 88 LEU A O 1
#

Sequence (88 aa):
SRLETPLEARVLDGGNVLIATARSNDERREALGRRGAEVVVLPNPSGKVDLASLFRELARRGANEVLCEAGFRLNGSLLREGCADELL

pLDDT: mean 95.51, std 2.89, range [79.88, 98.25]

Secondary structure (DSSP, 8-state):
------TT-GGGTTS-EEEEESS--HHHHHHHHHTTEEEEE-B-TTSSB-HHHHHHHHHHTT---------HHHHHHHHHTT--S---